Protein 9FQB (pdb70)

Nearest PDB structures (foldseek):
  3gny-assembly1_B  TM=9.885E-01  e=1.846E-04  Homo sapiens
  3lo2-a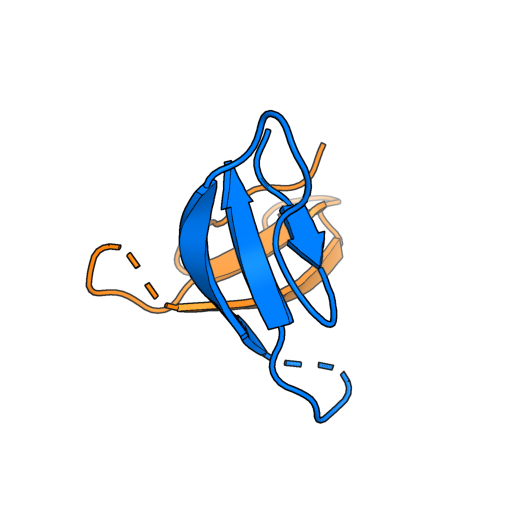ssembly3_B  TM=9.943E-01  e=2.260E-04  unclassified
  3h6c-assembly1_A-4  TM=9.507E-01  e=2.768E-04  Homo sapiens
  3hjd-assembly2_B  TM=9.491E-01  e=3.626E-04  Homo sapiens
  4lbb-assembly2_B  TM=9.271E-01  e=4.440E-04  Homo sapiens

Solvent-accessible surface area: 4089 Å² total

Structure (mmCIF, N/CA/C/O backbone):
data_9FQB
#
_entry.id   9FQB
#
_cell.length_a   46.075
_cell.length_b   46.075
_cell.length_c   51.282
_cell.angle_alpha   90.000
_cell.angle_beta   90.000
_cell.angle_gamma   120.000
#
_symmetry.space_group_name_H-M   'P 31 2 1'
#
loop_
_entity.id
_entity.type
_entity.pdbx_description
1 polymer 'Neutrophil defensin 1'
2 non-polymer 'ACETATE ION'
3 water water
#
loop_
_atom_site.group_PDB
_atom_site.id
_atom_site.type_symbol
_atom_site.label_atom_id
_atom_site.label_alt_id
_atom_site.label_comp_id
_atom_site.label_asym_id
_atom_site.label_entity_id
_atom_site.label_seq_id
_atom_site.pdbx_PDB_ins_code
_atom_site.Cartn_x
_atom_site.Cartn_y
_atom_site.Cartn_z
_atom_site.occupancy
_atom_site.B_iso_or_equiv
_atom_site.auth_seq_id
_atom_site.auth_comp_id
_atom_site.auth_asym_id
_atom_site.auth_atom_id
_atom_site.pdbx_PDB_model_num
ATOM 1 N N . ALA A 1 1 ? -20.88959 20.26032 15.77788 1.000 10.09644 1 ALA A N 1
ATOM 2 C CA . ALA A 1 1 ? -21.76896 19.14877 16.20755 1.000 9.24841 1 ALA A CA 1
ATOM 3 C C . ALA A 1 1 ? -21.23066 17.86838 15.56669 1.000 9.42548 1 ALA A C 1
ATOM 4 O O . ALA A 1 1 ? -20.22668 17.88095 14.86773 1.000 10.76505 1 ALA A O 1
ATOM 13 N N . CYS A 1 2 ? -21.91080 16.78162 15.85467 1.000 9.60911 2 CYS A N 1
ATOM 14 C CA . CYS A 1 2 ? -21.61732 15.47696 15.28996 1.000 9.85952 2 CYS A CA 1
ATOM 15 C C . CYS A 1 2 ? -22.63562 15.13935 14.19216 1.000 10.15502 2 CYS A C 1
ATOM 16 O O . CYS A 1 2 ? -23.75092 15.66047 14.14973 1.000 11.07272 2 CYS A O 1
ATOM 23 N N . TYR A 1 3 ? -22.22559 14.25284 13.28071 1.000 9.12921 3 TYR A N 1
ATOM 24 C CA . TYR A 1 3 ? -22.92604 13.98811 12.04296 1.000 9.31089 3 TYR A CA 1
ATOM 25 C C . TYR A 1 3 ? -23.06339 12.48471 11.83919 1.000 8.73203 3 TYR A C 1
ATOM 26 O O . TYR A 1 3 ? -22.28402 11.68904 12.33864 1.000 10.11568 3 TYR A O 1
ATOM 44 N N . CYS A 1 4 ? -24.03086 12.09357 11.01578 1.000 8.92699 4 CYS A N 1
ATOM 45 C CA . CYS A 1 4 ? -24.13580 10.72583 10.52510 1.000 8.94168 4 CYS A CA 1
ATOM 46 C C . CYS A 1 4 ? -23.69210 10.71711 9.06097 1.000 9.49193 4 CYS A C 1
ATOM 47 O O . CYS A 1 4 ? -24.23045 11.47767 8.24139 1.000 10.49085 4 CYS A O 1
ATOM 54 N N . ARG A 1 5 ? -22.73138 9.84852 8.73478 1.000 8.99392 5 ARG A N 1
ATOM 55 C CA . ARG A 1 5 ? -22.17853 9.78910 7.38473 1.000 9.28193 5 ARG A CA 1
ATOM 56 C C . ARG A 1 5 ? -22.05121 8.35951 6.88270 1.000 9.44289 5 ARG A C 1
ATOM 57 O O . ARG A 1 5 ? -21.79774 7.42906 7.66048 1.000 10.06788 5 ARG A O 1
ATOM 78 N N . ILE A 1 6 ? -22.15657 8.21971 5.55664 1.000 9.56518 6 ILE A N 1
ATOM 79 C CA . ILE A 1 6 ? -21.74274 7.00318 4.86659 1.000 10.77128 6 ILE A CA 1
ATOM 80 C C . ILE A 1 6 ? -20.81946 7.34791 3.71509 1.000 10.97044 6 ILE A C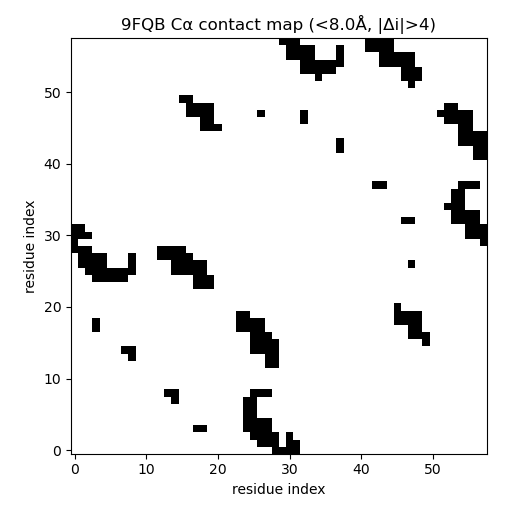 1
ATOM 81 O O . ILE A 1 6 ? -21.04071 8.35694 3.02480 1.000 11.96317 6 ILE A O 1
ATOM 97 N N . PRO A 1 7 ? -19.78640 6.56214 3.46299 1.000 10.81900 7 PRO A N 1
ATOM 98 C CA . PRO A 1 7 ? -19.46780 5.31615 4.19765 1.000 11.35976 7 PRO A CA 1
ATOM 99 C C . PRO A 1 7 ? -18.78248 5.51821 5.54026 1.000 11.60353 7 PRO A C 1
ATOM 100 O O . PRO A 1 7 ? -18.75133 4.57446 6.32888 1.000 12.64145 7 PRO A O 1
ATOM 111 N N . ALA A 1 8 ? -18.20284 6.68616 5.79763 1.000 10.96427 8 ALA A N 1
ATOM 112 C CA . ALA A 1 8 ? -17.25667 6.85381 6.89942 1.000 11.33566 8 ALA A CA 1
ATOM 113 C C . ALA A 1 8 ? -17.16263 8.30466 7.35125 1.000 11.27162 8 ALA A C 1
ATOM 114 O O . ALA A 1 8 ? -17.55398 9.23813 6.64470 1.000 11.15843 8 ALA A O 1
ATOM 121 N N . CYS A 1 9 ? -16.63857 8.48259 8.56344 1.000 11.23643 9 CYS A N 1
ATOM 122 C CA . CYS A 1 9 ? -16.25957 9.81988 8.98469 1.000 11.49401 9 CYS A CA 1
ATOM 123 C C . CYS A 1 9 ? -15.16936 10.32955 8.05844 1.000 13.02572 9 CYS A C 1
ATOM 124 O O . CYS A 1 9 ? -14.40789 9.54422 7.47764 1.000 15.53903 9 CYS A O 1
ATOM 131 N N . ILE A 1 10 ? -15.11148 11.64386 7.89296 1.000 13.03628 10 ILE A N 1
ATOM 132 C CA . ILE A 1 10 ? -14.18845 12.24221 6.97680 1.000 14.19001 10 ILE A CA 1
ATOM 133 C C . ILE A 1 10 ? -12.99478 12.84350 7.72177 1.000 13.57479 10 ILE A C 1
ATOM 134 O O . ILE A 1 10 ? -12.97615 12.95773 8.94712 1.000 13.79876 10 ILE A O 1
ATOM 150 N N . ALA A 1 11 ? -11.96099 13.23910 6.96104 1.000 14.36989 11 ALA A N 1
ATOM 151 C CA . ALA A 1 11 ? -10.75557 13.80159 7.56902 1.000 14.17210 11 ALA A CA 1
ATOM 152 C C . ALA A 1 11 ? -11.10371 15.05164 8.36138 1.000 13.59525 11 ALA A C 1
ATOM 153 O O . ALA A 1 11 ? -11.78935 15.96003 7.87172 1.000 14.62236 11 ALA A O 1
ATOM 160 N N . GLY A 1 12 ? -10.65929 15.05713 9.60557 1.000 13.32505 12 GLY A N 1
ATOM 161 C CA . GLY A 1 12 ? -11.02415 16.04894 10.59115 1.000 13.37376 12 GLY A CA 1
ATOM 162 C C . GLY A 1 12 ? -11.98041 15.52853 11.63796 1.000 13.06608 12 GLY A C 1
ATOM 163 O O . GLY A 1 12 ? -12.13524 16.15697 12.69788 1.000 13.70169 12 GLY A O 1
ATOM 167 N N . GLU A 1 13 ? -12.57270 14.35553 11.37953 1.000 12.28075 13 GLU A N 1
ATOM 168 C CA . GLU A 1 13 ? -13.56517 13.72044 12.23416 1.000 11.68044 13 GLU A CA 1
ATOM 169 C C . GLU A 1 13 ? -13.07638 12.32928 12.62748 1.000 12.30907 13 GLU A C 1
ATOM 170 O O . GLU A 1 13 ? -12.22747 11.73016 11.95331 1.000 13.07918 13 GLU A O 1
ATOM 182 N N . ARG A 1 14 ? -13.68654 11.80068 13.68106 1.000 12.66151 14 ARG A N 1
ATOM 183 C CA . ARG A 1 14 ? -13.47462 10.43677 14.12118 1.000 12.79536 14 ARG A CA 1
ATOM 184 C C . ARG A 1 14 ? -14.82765 9.83461 14.46983 1.000 11.71512 14 ARG A C 1
ATOM 185 O O . ARG A 1 14 ? -15.79365 10.53574 14.74540 1.000 12.10477 14 ARG A O 1
ATOM 197 N N . ARG A 1 15 ? -14.88972 8.51679 14.39832 1.000 11.55055 15 ARG A N 1
ATOM 198 C CA . ARG A 1 15 ? -16.07697 7.73899 14.73902 1.000 12.14981 15 ARG A CA 1
ATOM 199 C C . ARG A 1 15 ? -16.25963 7.46776 16.20113 1.000 12.18981 15 ARG A C 1
ATOM 200 O O . ARG A 1 15 ? -15.37484 6.93277 16.82608 1.000 12.86102 15 ARG A O 1
ATOM 221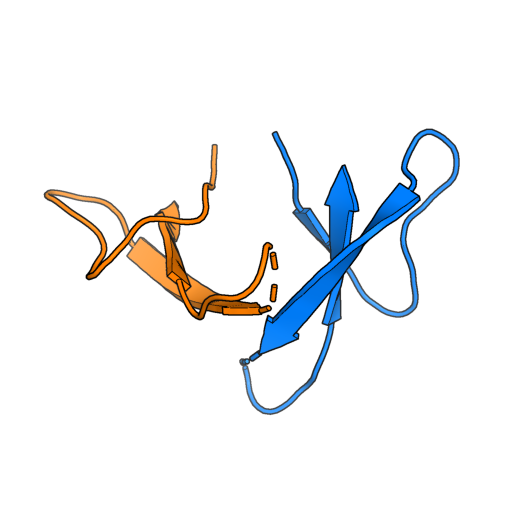 N N . TYR A 1 16 ? -17.46290 7.78314 16.70945 1.000 11.82634 16 TYR A N 1
ATOM 222 C CA . TYR A 1 16 ? -17.80638 7.57535 18.11988 1.000 12.47185 16 TYR A CA 1
ATOM 223 C C . TYR A 1 16 ? -19.09394 6.79651 18.26800 1.000 12.77847 16 TYR A C 1
ATOM 224 O O . TYR A 1 16 ? -19.62159 6.70052 19.39517 1.000 14.43325 16 TYR A O 1
ATOM 242 N N . GLY A 1 17 ? -19.63634 6.23949 17.19368 1.000 12.17613 17 GLY A N 1
ATOM 243 C CA . GLY A 1 17 ? -20.84703 5.45908 17.31236 1.000 12.48559 17 GLY A CA 1
ATOM 244 C C . GLY A 1 17 ? -21.40798 5.15629 15.93198 1.000 10.99123 17 GLY A C 1
ATOM 245 O O . GLY A 1 17 ? -20.68524 5.23881 14.91349 1.000 10.91661 17 GLY A O 1
ATOM 249 N N . THR A 1 18 ? -22.69244 4.82569 15.90580 1.000 10.94037 18 THR A N 1
ATOM 250 C CA . THR A 1 18 ? -23.39012 4.41936 14.68997 1.000 10.72477 18 THR A CA 1
ATOM 251 C C . THR A 1 18 ? -24.75202 5.08611 14.69203 1.000 10.09529 18 THR A C 1
ATOM 252 O O . THR A 1 18 ? -25.34445 5.25377 15.76825 1.000 11.73579 18 THR A O 1
ATOM 263 N N . CYS A 1 19 ? -25.24596 5.49241 13.52928 1.000 9.55401 19 CYS A N 1
ATOM 264 C CA . CYS A 1 19 ? -26.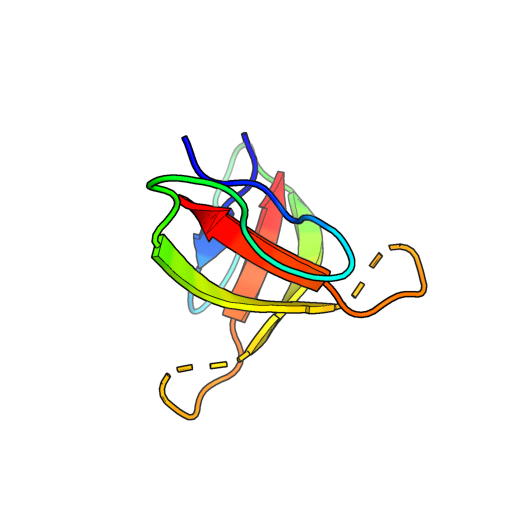62083 5.92349 13.41887 1.000 9.69947 19 CYS A CA 1
ATOM 265 C C . CYS A 1 19 ? -27.44066 4.87404 12.70405 1.000 9.93206 19 CYS A C 1
ATOM 266 O O . CYS A 1 19 ? -26.94452 4.16831 11.81338 1.000 11.03640 19 CYS A O 1
ATOM 273 N N . ILE A 1 20 ? -28.72864 4.83430 13.02108 1.000 9.97178 20 ILE A N 1
ATOM 274 C CA . ILE A 1 20 ? -29.71982 4.05603 12.26878 1.000 10.99313 20 ILE A CA 1
ATOM 275 C C . ILE A 1 20 ? -30.65184 5.09930 11.60250 1.000 11.18838 20 ILE A C 1
ATOM 276 O O . ILE A 1 20 ? -31.25668 5.91257 12.31545 1.000 12.05154 20 ILE A O 1
ATOM 331 N N . GLN A 1 22 ? -33.19725 5.48425 7.79745 1.000 15.62709 22 GLN A N 1
ATOM 332 C CA . GLN A 1 22 ? -33.65613 5.05498 6.47870 1.000 17.80096 22 GLN A CA 1
ATOM 333 C C . GLN A 1 22 ? -33.13267 3.70348 6.08906 1.000 16.59195 22 GLN A C 1
ATOM 334 O O . GLN A 1 22 ? -32.73526 3.44426 4.93091 1.000 16.68500 22 GLN A O 1
ATOM 349 N N . GLY A 1 23 ? -33.22189 2.80245 7.04205 1.000 17.64781 23 GLY A N 1
ATOM 350 C CA . GLY A 1 23 ? -32.95204 1.43794 6.71088 1.000 18.04144 23 GLY A CA 1
ATOM 351 C C . GLY A 1 23 ? -31.50408 1.10810 6.54748 1.000 16.55033 23 GLY A C 1
ATOM 352 O O . GLY A 1 23 ? -31.18978 0.03388 6.03702 1.000 18.61513 23 GLY A O 1
ATOM 356 N N A ARG A 1 24 ? -30.59820 2.02663 6.89786 0.460 14.42554 24 ARG A N 1
ATOM 357 N N B ARG A 1 24 ? -30.60222 1.94271 7.03764 0.540 14.80317 24 ARG A N 1
ATOM 358 C CA A ARG A 1 24 ? -29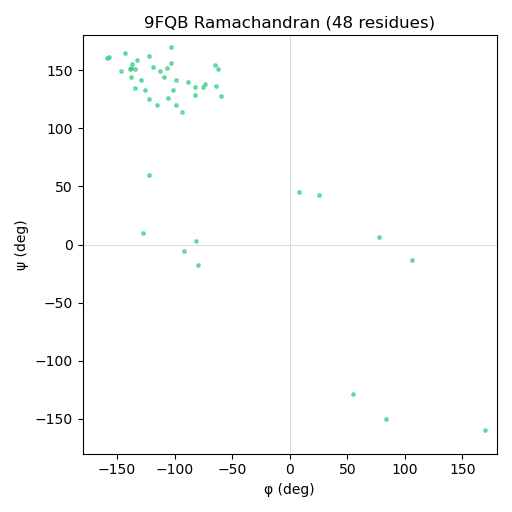.16359 1.80648 6.83084 0.460 13.02447 24 ARG A CA 1
ATOM 359 C CA B ARG A 1 24 ? -29.21925 1.58515 6.91715 0.540 14.00481 24 ARG A CA 1
ATOM 360 C C A ARG A 1 24 ? -28.50221 2.15566 8.15230 0.460 11.82677 24 ARG A C 1
ATOM 361 C C B ARG A 1 24 ? -28.45522 2.22848 8.07760 0.540 12.30912 24 ARG A C 1
ATOM 362 O O A ARG A 1 24 ? -29.06214 2.84032 9.01112 0.460 11.41734 24 ARG A O 1
ATOM 363 O O B ARG A 1 24 ? -28.94224 3.12791 8.78716 0.540 11.97007 24 ARG A O 1
ATOM 404 N N . LEU A 1 25 ? -27.26373 1.69712 8.28955 1.000 11.53709 25 LEU A N 1
ATOM 405 C CA . LEU A 1 25 ? -26.38003 2.17265 9.33457 1.000 11.07969 25 LEU A CA 1
ATOM 406 C C . LEU A 1 25 ? -25.44391 3.22608 8.77634 1.000 10.88485 25 LEU A C 1
ATOM 407 O O . LEU A 1 25 ? -25.08652 3.21069 7.58663 1.000 12.02024 25 LEU A O 1
ATOM 423 N N . TRP A 1 26 ? -25.00905 4.11744 9.67384 1.000 9.85424 26 TRP A N 1
ATOM 424 C CA . TRP A 1 26 ? -24.16895 5.25623 9.33065 1.000 9.45241 26 TRP A CA 1
ATOM 425 C C . TRP A 1 26 ? -23.10992 5.39460 10.40971 1.000 9.64487 26 TRP A C 1
ATOM 426 O O . TRP A 1 26 ? -23.34075 5.03599 11.57458 1.000 10.43252 26 TRP A O 1
ATOM 447 N N . ALA A 1 27 ? -21.95020 5.91873 10.05450 1.000 9.53602 27 ALA A N 1
ATOM 448 C CA . ALA A 1 27 ? -20.97923 6.29722 11.08190 1.000 9.92147 27 ALA A CA 1
ATOM 449 C C . ALA A 1 27 ? -21.44808 7.56482 11.78388 1.000 9.39038 27 ALA A C 1
ATOM 450 O O . ALA A 1 27 ? -21.90548 8.50168 11.13514 1.000 9.58854 27 ALA A O 1
ATOM 457 N N . PHE A 1 28 ? -21.28933 7.59034 13.11012 1.000 9.93491 28 PHE A N 1
ATOM 458 C CA . PHE A 1 28 ? -21.53466 8.78256 13.92774 1.000 9.94158 28 PHE A CA 1
ATOM 459 C C . PHE A 1 28 ? -20.17772 9.43775 14.18595 1.000 9.90227 28 PHE A C 1
ATOM 460 O O . PHE A 1 28 ? -19.27228 8.80662 14.74390 1.000 10.46719 28 PHE A O 1
ATOM 477 N N . CYS A 1 29 ? -20.03969 10.68673 13.74070 1.000 9.60692 29 CYS A N 1
ATOM 478 C CA . CYS A 1 29 ? -18.75753 11.32551 13.53582 1.000 9.96748 29 CYS A CA 1
ATOM 479 C C . CYS A 1 29 ? -18.69220 12.64324 14.28810 1.000 10.36052 29 CYS A C 1
ATOM 480 O O . CYS A 1 29 ? -19.58359 13.47927 14.14328 1.000 10.22918 29 CYS A O 1
ATOM 487 N N . CYS A 1 30 ? -17.58680 12.85943 15.01628 1.000 10.72929 30 CYS A N 1
ATOM 488 C CA . CYS A 1 30 ? -17.35755 14.12081 15.69292 1.000 11.40086 30 CYS A CA 1
ATOM 489 C C . CYS A 1 30 ? -15.90611 14.54020 15.52091 1.000 11.98669 30 CYS A C 1
ATOM 490 O O . CYS A 1 30 ? -15.02900 13.66671 15.31139 1.000 14.34803 30 CYS A O 1
ATOM 498 N N . ALA B 1 1 ? -28.62894 22.85505 14.36827 1.000 14.43403 1 ALA B N 1
ATOM 499 C CA . ALA B 1 1 ? -27.69443 21.69026 14.34521 1.000 12.28863 1 ALA B CA 1
ATOM 500 C C . ALA B 1 1 ? -28.46772 20.49124 14.86124 1.000 11.70853 1 ALA B C 1
ATOM 501 O O . ALA B 1 1 ? -29.56926 20.63338 15.38953 1.000 12.99530 1 ALA B O 1
ATOM 510 N N . CYS B 1 2 ? -27.92368 19.30269 14.64821 1.000 10.55621 2 CYS B N 1
ATOM 511 C CA . CYS B 1 2 ? -28.55292 18.08263 15.09004 1.000 10.18959 2 CYS B CA 1
ATOM 512 C C . CYS B 1 2 ? -27.76376 17.49168 16.24564 1.000 9.69936 2 CYS B C 1
ATOM 513 O O . CYS B 1 2 ? -26.53617 17.55386 16.25988 1.000 10.40400 2 CYS B O 1
ATOM 520 N N . TYR B 1 3 ? -28.47862 16.88426 17.19740 1.000 9.50731 3 TYR B N 1
ATOM 521 C CA . TYR B 1 3 ? -27.85291 16.30229 18.37402 1.000 9.86185 3 TYR B CA 1
ATOM 522 C C . TYR B 1 3 ? -28.62186 15.06171 18.82067 1.000 9.24680 3 TYR B C 1
ATOM 523 O O . TYR B 1 3 ? -29.85493 14.98652 18.70875 1.000 9.81801 3 TYR B O 1
ATOM 541 N N . CYS B 1 4 ? -27.88043 14.13441 19.40689 1.000 8.94421 4 CYS B N 1
ATOM 542 C CA . CYS B 1 4 ? -28.49943 13.00231 20.07501 1.000 8.85774 4 CYS B CA 1
ATOM 543 C C . CYS B 1 4 ? -29.12999 13.46865 21.37972 1.000 8.72156 4 CYS B C 1
ATOM 544 O O . CYS B 1 4 ? -28.46588 14.12641 22.18736 1.000 9.32959 4 CYS B O 1
ATOM 551 N N A ARG B 1 5 ? -30.38169 13.06737 21.60736 0.481 9.00776 5 ARG B N 1
ATOM 552 N N B ARG B 1 5 ? -30.41077 13.18016 21.55589 0.519 8.63464 5 ARG B N 1
ATOM 553 C CA A ARG B 1 5 ? -31.18757 13.49340 22.75171 0.481 9.52558 5 ARG B CA 1
ATOM 554 C CA B ARG B 1 5 ? -31.12875 13.46592 22.79246 0.519 9.251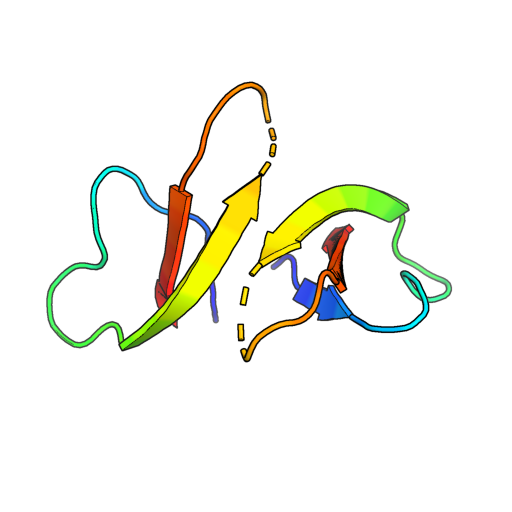70 5 ARG B CA 1
ATOM 555 C C A ARG B 1 5 ? -32.04520 12.34172 23.25600 0.481 9.63337 5 ARG B C 1
ATOM 556 C C B ARG B 1 5 ? -31.84660 12.21920 23.27389 0.519 9.01667 5 ARG B C 1
ATOM 557 O O A ARG B 1 5 ? -32.64443 11.61258 22.45159 0.481 9.89372 5 ARG B O 1
ATOM 558 O O B ARG B 1 5 ? -32.20761 11.33695 22.48236 0.519 8.42000 5 ARG B O 1
ATOM 599 N N . ILE B 1 6 ? -32.09956 12.17887 24.58381 1.000 9.60670 6 ILE B N 1
ATOM 600 C CA . ILE B 1 6 ? -32.86394 11.09308 25.20580 1.000 9.56353 6 ILE B CA 1
ATOM 601 C C . ILE B 1 6 ? -33.97444 11.67262 26.06640 1.000 9.83824 6 ILE B C 1
ATOM 602 O O . ILE B 1 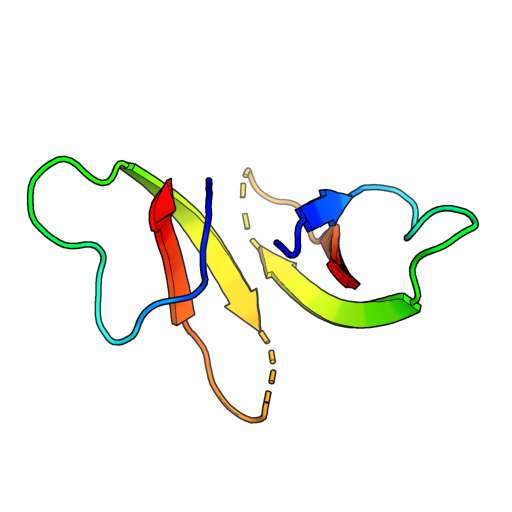6 ? -33.74897 12.65173 26.78991 1.000 10.41056 6 ILE B O 1
ATOM 619 N N . PRO B 1 7 ? -35.17521 11.10190 26.04354 1.000 10.29069 7 PRO B N 1
ATOM 620 C CA . PRO B 1 7 ? -35.58134 9.89807 25.28618 1.000 11.01207 7 PRO B CA 1
ATOM 621 C C . PRO B 1 7 ? -36.15257 10.20262 23.93207 1.000 10.83205 7 PRO B C 1
ATOM 622 O O . PRO B 1 7 ? -36.44935 9.29621 23.18526 1.000 12.87742 7 PRO B O 1
ATOM 633 N N . ALA B 1 8 ? -36.32493 11.48129 23.61697 1.000 10.81639 8 ALA B N 1
ATOM 634 C CA . ALA B 1 8 ? -37.03796 11.88964 22.42158 1.000 10.86259 8 ALA B CA 1
ATOM 635 C C . ALA B 1 8 ? -36.63651 13.31045 22.06591 1.000 10.26168 8 ALA B C 1
ATOM 636 O O . ALA B 1 8 ? -36.19494 14.07625 22.91524 1.000 11.60939 8 ALA B O 1
ATOM 643 N N . CYS B 1 9 ? -36.88330 13.66614 20.80257 1.000 10.47119 9 CYS B N 1
ATOM 644 C CA . CYS B 1 9 ? -36.78565 15.05967 20.36780 1.000 10.71649 9 CYS B CA 1
ATOM 645 C C . CYS B 1 9 ? -37.85031 15.90323 21.08013 1.000 10.23304 9 CYS B C 1
ATOM 646 O O . CYS B 1 9 ? -38.88938 15.40194 21.51527 1.000 11.07310 9 CYS B O 1
ATOM 653 N N . ILE B 1 10 ? -37.55048 17.18396 21.19241 1.000 9.62428 10 ILE B N 1
ATOM 654 C CA . ILE B 1 10 ? -38.41784 18.14688 21.87261 1.000 9.86740 10 ILE B CA 1
ATOM 655 C C . ILE B 1 10 ? -38.86902 19.23769 20.89665 1.000 10.10739 10 ILE B C 1
ATOM 656 O O . ILE B 1 10 ? -38.17748 19.57819 19.93227 1.000 10.25061 10 ILE B O 1
ATOM 672 N N . ALA B 1 11 ? -40.03576 19.81904 21.18108 1.000 9.63736 11 ALA B N 1
ATOM 673 C CA . ALA B 1 11 ? -40.51231 21.03827 20.53237 1.000 9.74890 11 ALA B CA 1
ATOM 674 C C . ALA B 1 11 ? -40.50673 20.85030 19.02544 1.000 9.73144 11 ALA B C 1
ATOM 675 O O . ALA B 1 11 ? -41.08393 19.86839 18.52536 1.000 10.64779 11 ALA B O 1
ATOM 682 N N . GLY B 1 12 ? -39.89838 21.75549 18.28276 1.000 9.64643 12 GLY B N 1
ATOM 683 C CA . GLY B 1 12 ? -39.83134 21.69748 16.82925 1.000 10.12916 12 GLY B CA 1
ATOM 684 C C . GLY B 1 12 ? -38.76698 20.80922 16.24639 1.000 10.08645 12 GLY B C 1
ATOM 685 O O . GLY B 1 12 ? -38.66930 20.73783 15.01354 1.000 10.64833 12 GLY B O 1
ATOM 689 N N . GLU B 1 13 ? -38.00429 20.09822 17.07517 1.000 9.89772 13 GLU B N 1
ATOM 690 C CA . GLU B 1 13 ? -36.96310 19.22436 16.56077 1.000 9.73008 13 GLU B CA 1
ATOM 691 C C . GLU B 1 13 ? -37.56089 18.09969 15.73186 1.000 10.02625 13 GLU B C 1
ATOM 692 O O . GLU B 1 13 ? -38.51991 17.46752 16.13128 1.000 10.92970 13 GLU B O 1
ATOM 704 N N . ARG B 1 14 ? -36.93883 17.83249 14.59289 1.000 10.58304 14 ARG B N 1
ATOM 705 C CA . ARG B 1 14 ? -37.29443 16.73476 13.71584 1.000 11.74414 14 ARG B CA 1
ATOM 706 C C . ARG B 1 14 ? -36.32051 15.58330 13.89674 1.000 11.17372 14 ARG B C 1
ATOM 707 O O . ARG B 1 14 ? -35.10538 15.78109 13.85783 1.000 11.65670 14 ARG B O 1
ATOM 728 N N . ARG B 1 15 ? -36.85933 14.37962 14.03811 1.000 11.02546 15 ARG B N 1
ATOM 729 C CA . ARG B 1 15 ? -36.01710 13.22605 14.25486 1.000 10.79943 15 ARG B CA 1
ATOM 730 C C . ARG B 1 15 ? -35.47257 12.72174 12.91288 1.000 11.04625 15 ARG B C 1
ATOM 731 O O . ARG B 1 15 ? -36.19993 12.62279 11.90179 1.000 12.48096 15 ARG B O 1
ATOM 752 N N . TYR B 1 16 ? -34.17746 12.41011 12.91019 1.000 10.31808 16 TYR B N 1
ATOM 753 C CA . TYR B 1 16 ? -33.44478 11.81008 11.79952 1.000 11.47491 16 TYR B CA 1
ATOM 754 C C . TYR B 1 16 ? -32.81147 10.49917 12.26474 1.000 11.17139 16 TYR B C 1
ATOM 755 O O . TYR B 1 16 ? -31.58643 10.31534 12.27805 1.000 12.42000 16 TYR B O 1
ATOM 773 N N . GLY B 1 17 ? -33.65129 9.58900 12.70643 1.000 11.32340 17 GLY B N 1
ATOM 774 C CA . GLY B 1 17 ? -33.18427 8.28161 13.11944 1.000 11.79655 17 GLY B CA 1
ATOM 775 C C . GLY B 1 17 ? -32.67253 8.26467 14.55015 1.000 10.45183 17 GLY B C 1
ATOM 776 O O . GLY B 1 17 ? -33.14683 8.99877 15.44318 1.000 10.50368 17 GLY B O 1
ATOM 780 N N . THR B 1 18 ? -31.70210 7.37298 14.78837 1.000 10.33140 18 THR B N 1
ATOM 781 C CA . THR B 1 18 ? -31.28062 6.96733 16.13665 1.000 10.20570 18 THR B CA 1
ATOM 782 C C . THR B 1 18 ? -29.77116 6.96199 16.24214 1.000 9.78317 18 THR B C 1
ATOM 783 O O . THR B 1 18 ? -29.08898 6.47412 15.33296 1.000 10.96554 18 THR B O 1
ATOM 794 N N . CYS B 1 19 ? -29.26036 7.52098 17.33257 1.000 9.25085 19 CYS B N 1
ATOM 795 C CA . CYS B 1 19 ? -27.85367 7.39620 17.67163 1.000 9.49473 19 CYS B CA 1
ATOM 796 C C . CYS B 1 19 ? -27.62331 6.14422 18.51254 1.000 9.94151 19 CYS B C 1
ATOM 797 O O . CYS B 1 19 ? -28.39321 5.86832 19.42788 1.000 10.18755 19 CYS B O 1
ATOM 804 N N . ILE B 1 20 ? -26.51853 5.44220 18.22362 1.000 10.05293 20 ILE B N 1
ATOM 805 C CA . ILE B 1 20 ? -25.98720 4.37002 19.04894 1.000 10.28219 20 ILE B CA 1
ATOM 806 C C . ILE B 1 20 ? -24.62885 4.94685 19.50206 1.000 10.26598 20 ILE B C 1
ATOM 807 O O . ILE B 1 20 ? -23.68790 5.07039 18.68213 1.000 10.54335 20 ILE B O 1
ATOM 842 N N . GLN B 1 22 ? -22.11559 6.15728 23.16785 1.000 11.21160 22 GLN B N 1
ATOM 843 C CA . GLN B 1 22 ? -21.99289 6.31781 24.62560 1.000 11.77521 22 GLN B CA 1
ATOM 844 C C . GLN B 1 22 ? -22.89138 5.41995 25.45275 1.000 12.31707 22 GLN B C 1
ATOM 845 O O . GLN B 1 22 ? -23.52938 5.85251 26.45441 1.000 13.42579 22 GLN B O 1
ATOM 859 N N . GLY B 1 23 ? -22.97276 4.16162 25.03732 1.000 12.11075 23 GLY B N 1
ATOM 860 C CA . GLY B 1 23 ? -23.66927 3.18531 25.83561 1.000 12.48927 23 GLY B CA 1
ATOM 861 C C . GLY B 1 23 ? -25.17342 3.22709 25.77357 1.000 12.32343 23 GLY B C 1
ATOM 862 O O . GLY B 1 23 ? -25.81822 2.45658 26.50839 1.000 13.90564 23 GLY B O 1
ATOM 866 N N . ARG B 1 24 ? -25.76519 4.06327 24.90682 1.000 11.67579 24 ARG B N 1
ATOM 867 C CA . ARG B 1 24 ? -27.20320 4.27467 24.88135 1.000 11.40900 24 ARG B CA 1
ATOM 868 C C . ARG B 1 24 ? -27.70116 4.45841 23.45906 1.000 10.77324 24 ARG B C 1
ATOM 869 O O . ARG B 1 24 ? -26.94431 4.74668 22.52276 1.000 10.77339 24 ARG B O 1
ATOM 890 N N . LEU B 1 25 ? -29.00744 4.33177 23.33034 1.000 11.34579 25 LEU B N 1
ATOM 891 C CA . LEU B 1 25 ? -29.74059 4.74190 22.15292 1.000 10.99590 25 LEU B CA 1
ATOM 892 C C . LEU B 1 25 ? -30.35677 6.11574 22.40215 1.000 10.72459 25 LEU B C 1
ATOM 893 O O . LEU B 1 25 ? -30.83617 6.42539 23.50324 1.000 12.26945 25 LEU B O 1
ATOM 909 N N . TRP B 1 26 ? -30.34249 6.92609 21.34897 1.000 10.03175 26 TRP B N 1
ATOM 910 C CA . TRP B 1 26 ? -30.78970 8.31695 21.41684 1.000 9.98385 26 TRP B CA 1
ATOM 911 C C . TRP B 1 26 ? -31.60698 8.63151 20.17467 1.000 9.52812 26 TRP B C 1
ATOM 912 O O . TRP B 1 26 ? -31.35809 8.05914 19.10166 1.000 10.29584 26 TRP B O 1
ATOM 933 N N . ALA B 1 27 ? -32.53730 9.57506 20.28020 1.000 9.67220 27 ALA B N 1
ATOM 934 C CA . ALA B 1 27 ? -33.09300 10.20011 19.09033 1.000 9.86793 27 ALA B CA 1
ATOM 935 C C . ALA B 1 27 ? -32.08110 11.18270 18.51916 1.000 9.38960 27 ALA B C 1
ATOM 936 O O . ALA B 1 27 ? -31.46740 11.94550 19.26914 1.000 10.12024 27 ALA B O 1
ATOM 943 N N . PHE B 1 28 ? -31.89410 11.17304 17.19308 1.000 9.07000 28 PHE B N 1
ATOM 944 C CA . PHE B 1 28 ? -31.04642 12.16910 16.53000 1.000 8.81841 28 PHE B CA 1
ATOM 945 C C . PHE B 1 28 ? -31.96663 13.29397 16.07134 1.000 9.00410 28 PHE B C 1
ATOM 946 O O . PHE B 1 28 ? -32.82634 13.07676 15.21589 1.000 10.46868 28 PHE B O 1
ATOM 963 N N . CYS B 1 29 ? -31.80382 14.47888 16.64960 1.000 9.30621 2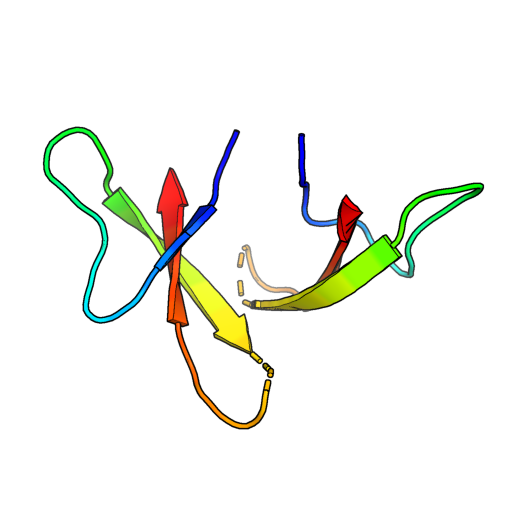9 CYS B N 1
ATOM 964 C CA . CYS B 1 29 ? -32.80573 15.51893 16.61228 1.000 9.47377 29 CYS B CA 1
ATOM 965 C C . CYS B 1 29 ? -32.22443 16.79407 15.98904 1.000 9.81290 29 CYS B C 1
ATOM 966 O O . CYS B 1 29 ? -31.25354 17.34964 16.51590 1.000 9.84151 29 CYS B O 1
ATOM 973 N N . CYS B 1 30 ? -32.88636 17.29511 14.94399 1.000 10.41217 30 CYS B N 1
ATOM 974 C CA . CYS B 1 30 ? -32.43382 18.47644 14.20752 1.000 12.18263 30 CYS B CA 1
ATOM 975 C C . CYS B 1 30 ? -33.40212 19.62340 14.35836 1.000 14.37057 30 CYS B C 1
ATOM 976 O O . CYS B 1 30 ? -34.59670 19.44229 14.22279 1.000 14.83781 30 CYS B O 1
#

Organism: Homo sapiens (NCBI:txid9606)

Sequence (58 aa):
ACYCRIPACIAGERRYGTCIQGRRLWAFCCACYCRRIPACIAGERRYGTCIQGRLWAFCC

Foldseek 3Di:
DKDWAPPAEDPVWDFDDWDDVPDITTIID/DKDFAPPDDDDPWDFDDWDDVPDITTTTD

InterPro domains:
  IPR002366 Alpha-defensin, N-terminal [PF00879] (1-52)
  IPR002366 Alpha-defensin, N-terminal [SM01418] (1-52)
  IPR006080 Beta/alpha-defensin, C-terminal [SM00048] (66-94)
  IPR006081 Alpha-defensin, C-terminal [PF00323] (66-94)
  IPR006081 Alpha-defensin, C-terminal [PS00269] (66-94)
  IPR016327 Alpha-defensin [PIRSF001875] (1-94)
  IPR016327 Alpha-defensin [PTHR11876] (1-94)

B-factor: mean 14.63, std 6.14, range [8.42, 51.44]

GO terms:
  GO:0006935 chemotaxis (P, TAS)
  GO:0006955 immune response (P, TAS)
  GO:0035578 azurophil granule lumen (C, TAS)
  GO:0005576 extracellular region (C, TAS)
  GO:0005796 Golgi lumen (C, TAS)
  GO:0005515 protein binding (F, IPI)
  GO:0005576 extracellular region (C, HDA)
  GO:0002227 innate immune response in mucosa (P, IDA)
  GO:0005576 extracellular region (C, IDA)
  GO:0010818 T cell chemotaxis (P, IDA)
  GO:0019731 antibacterial humoral response (P, IDA)
  GO:0030520 estrogen receptor signaling pathway (P, IDA)
  GO:0031640 killing of cells of another organism (P, IDA)
  GO:0050830 defense response to Gram-positive bacterium (P, IDA)
  GO:0061844 antimicrobial humoral immune response mediated by antimicrobial peptide (P, IDA)
  GO:0140911 pore-forming activity (F, IDA)
  GO:0061844 antimicrobial humoral immune response mediated by antimicrobial peptide (P, IC)
  GO:0070062 extracellular exosome (C, HDA)
  GO:0061844 antimicrobial humoral immune response mediated by antimicrobial peptide (P, IMP)

Secondary structure (DSSP, 8-state):
--EEESS-PPTT--EEEEE---S-EEEE-/--EEESS---TTPPEEEEE---S-EEEE-

Radius of gyration: 10.87 Å; Cα contacts (8 Å, |Δi|>4): 131; chains: 2; bounding box: 30×20×22 Å